Protein AF-A0A519T8I8-F1 (afdb_monomer)

Foldseek 3Di:
DDPVVVCCVDPVNLVVLLVVLVVVVVVVVVVVVVLVVCLPPPPLCPSNLVVVVCLVPPVVSVVVVVVNVVSVVVNVVSVVVNVVVVVVPDPDDDPDCPVVVPDDPCVVCVVVVVVVVVVVVVVVCVLQVCCQPPNDADADPVRGRDSSD

Structure (mmCIF, N/CA/C/O backbone):
data_AF-A0A519T8I8-F1
#
_entry.id   AF-A0A519T8I8-F1
#
loop_
_atom_site.group_PDB
_atom_site.id
_atom_site.type_symbol
_atom_site.label_atom_id
_atom_site.label_alt_id
_atom_site.label_comp_id
_atom_site.label_asym_id
_atom_site.label_entity_id
_atom_site.label_seq_id
_atom_site.pdbx_PDB_ins_code
_atom_site.Cartn_x
_atom_site.Cartn_y
_atom_site.Cartn_z
_atom_site.occupancy
_atom_site.B_iso_or_equiv
_atom_site.auth_seq_id
_atom_site.auth_comp_id
_atom_site.auth_asym_id
_atom_site.auth_atom_id
_atom_site.pdbx_PDB_model_num
ATOM 1 N N . MET A 1 1 ? -35.730 -4.178 10.502 1.00 53.91 1 MET A N 1
ATOM 2 C CA . MET A 1 1 ? -34.262 -4.248 10.284 1.00 53.91 1 MET A CA 1
ATOM 3 C C . MET A 1 1 ? -33.833 -5.709 10.296 1.00 53.91 1 MET A C 1
ATOM 5 O O . MET A 1 1 ? -34.143 -6.404 11.256 1.00 53.91 1 MET A O 1
ATOM 9 N N . ASN A 1 2 ? -33.209 -6.174 9.211 1.00 73.00 2 ASN A N 1
ATOM 10 C CA . ASN A 1 2 ? -32.988 -7.591 8.894 1.00 73.00 2 ASN A CA 1
ATOM 11 C C . ASN A 1 2 ? -31.895 -8.226 9.790 1.00 73.00 2 ASN A C 1
ATOM 13 O O . ASN A 1 2 ? -30.904 -7.558 10.096 1.00 73.00 2 ASN A O 1
ATOM 17 N N . TRP A 1 3 ? -32.037 -9.496 10.192 1.00 72.62 3 TRP A N 1
ATOM 18 C CA . TRP A 1 3 ? -31.073 -10.221 11.053 1.00 72.62 3 TRP A CA 1
ATOM 19 C C . TRP A 1 3 ? -29.632 -10.149 10.519 1.00 72.62 3 TRP A C 1
ATOM 21 O O . TRP A 1 3 ? -28.699 -9.902 11.279 1.00 72.62 3 TRP A O 1
ATOM 31 N N . PHE A 1 4 ? -29.478 -10.207 9.196 1.00 66.94 4 PHE A N 1
ATOM 32 C CA . PHE A 1 4 ? -28.204 -10.052 8.494 1.00 66.94 4 PHE A CA 1
ATOM 33 C C . PHE A 1 4 ? -27.494 -8.725 8.828 1.00 66.94 4 PHE A C 1
ATOM 35 O O . PHE A 1 4 ? -26.328 -8.707 9.213 1.00 66.94 4 PHE A O 1
ATOM 42 N N . THR A 1 5 ? -28.220 -7.603 8.786 1.00 64.56 5 THR A N 1
ATOM 43 C CA . THR A 1 5 ? -27.668 -6.278 9.128 1.00 64.56 5 THR A CA 1
ATOM 44 C C . THR A 1 5 ? -27.323 -6.143 10.613 1.00 64.56 5 THR A C 1
ATOM 46 O O . THR A 1 5 ? -26.342 -5.482 10.950 1.00 64.56 5 THR A O 1
ATOM 49 N N . LYS A 1 6 ? -28.060 -6.805 11.519 1.00 64.00 6 LYS A N 1
ATOM 50 C CA . LYS A 1 6 ? -27.726 -6.834 12.956 1.00 64.00 6 LYS A CA 1
ATOM 51 C C . LYS A 1 6 ? -26.424 -7.589 13.237 1.00 64.00 6 LYS A C 1
ATOM 53 O O . LYS A 1 6 ? -25.634 -7.139 14.062 1.00 64.00 6 LYS A O 1
ATOM 58 N N . THR A 1 7 ? -26.164 -8.685 12.527 1.00 66.12 7 THR A N 1
ATOM 59 C CA . THR A 1 7 ? -24.931 -9.466 12.701 1.00 66.12 7 THR A CA 1
ATOM 60 C C . THR A 1 7 ? -23.692 -8.650 12.323 1.00 66.12 7 THR A C 1
ATOM 62 O O . THR A 1 7 ? -22.747 -8.596 13.110 1.00 66.12 7 THR A O 1
ATOM 65 N N . PHE A 1 8 ? -23.719 -7.919 11.201 1.00 64.69 8 PHE A N 1
ATOM 66 C CA . PHE A 1 8 ? -22.587 -7.088 10.753 1.00 64.69 8 PHE A CA 1
ATOM 67 C C . PHE A 1 8 ? -22.428 -5.758 11.507 1.00 64.69 8 PHE A C 1
ATOM 69 O O . PHE A 1 8 ? -21.325 -5.224 11.582 1.00 64.69 8 PHE A O 1
ATOM 76 N N . THR A 1 9 ? -23.492 -5.232 12.118 1.00 67.81 9 THR A N 1
ATOM 77 C CA . THR A 1 9 ? -23.424 -4.011 12.949 1.00 67.81 9 THR A CA 1
ATOM 78 C C . THR A 1 9 ? -23.035 -4.282 14.407 1.00 67.81 9 THR A C 1
ATOM 80 O O . THR A 1 9 ? -22.705 -3.344 15.139 1.00 67.81 9 THR A O 1
ATOM 83 N N . SER A 1 10 ? -23.033 -5.551 14.831 1.00 79.31 10 SER A N 1
ATOM 84 C CA . SER A 1 10 ? -22.639 -5.973 16.179 1.00 79.31 10 SER A CA 1
ATOM 85 C C . SER A 1 10 ? -21.142 -5.761 16.462 1.00 79.31 10 SER A C 1
ATOM 87 O O . SER A 1 10 ? -20.314 -5.694 15.552 1.00 79.31 10 SER A O 1
ATOM 89 N N . SER A 1 11 ? -20.764 -5.687 17.744 1.00 76.31 11 SER A N 1
ATOM 90 C CA . SER A 1 11 ? -19.359 -5.530 18.161 1.00 76.31 11 SER A CA 1
ATOM 91 C C . SER A 1 11 ? -18.467 -6.698 17.718 1.00 76.31 11 SER A C 1
ATOM 93 O O . SER A 1 11 ? -17.298 -6.479 17.403 1.00 76.31 11 SER A O 1
ATOM 95 N N . ILE A 1 12 ? -19.015 -7.918 17.659 1.00 82.50 12 ILE A N 1
ATOM 96 C CA . ILE A 1 12 ? -18.340 -9.107 17.122 1.00 82.50 12 ILE A CA 1
ATOM 97 C C . ILE A 1 12 ? -18.225 -9.007 15.597 1.00 82.50 12 ILE A C 1
ATOM 99 O O . ILE A 1 12 ? -17.132 -9.172 15.061 1.00 82.50 12 ILE A O 1
ATOM 103 N N . GLY A 1 13 ? -19.322 -8.686 14.902 1.00 84.38 13 GLY A N 1
ATOM 104 C CA . GLY A 1 13 ? -19.354 -8.615 13.439 1.00 84.38 13 GLY A CA 1
ATOM 105 C C . GLY A 1 13 ? -18.325 -7.639 12.877 1.00 84.38 13 GLY A C 1
ATOM 106 O O . GLY A 1 13 ? -17.567 -7.993 11.980 1.00 84.38 13 GLY A O 1
ATOM 107 N N . ARG A 1 14 ? -18.203 -6.447 13.472 1.00 85.44 14 ARG A N 1
ATOM 108 C CA . ARG A 1 14 ? -17.201 -5.457 13.042 1.00 85.44 14 ARG A CA 1
ATOM 109 C C . ARG A 1 14 ? -15.763 -5.917 13.268 1.00 85.44 14 ARG A C 1
ATOM 111 O O . ARG A 1 14 ? -14.901 -5.626 12.449 1.00 85.44 14 ARG A O 1
ATOM 118 N N . LYS A 1 15 ? -15.488 -6.673 14.337 1.00 86.25 15 LYS A N 1
ATOM 119 C CA . LYS A 1 15 ? -14.154 -7.261 14.560 1.00 86.25 15 LYS A CA 1
ATOM 120 C C . LYS A 1 15 ? -13.816 -8.316 13.507 1.00 86.25 15 LYS A C 1
ATOM 122 O O . LYS A 1 15 ? -12.681 -8.342 13.047 1.00 86.25 15 LYS A O 1
ATOM 127 N N . ILE A 1 16 ? -14.792 -9.132 13.102 1.00 90.06 16 ILE A N 1
ATOM 128 C CA . ILE A 1 16 ? -14.626 -10.108 12.012 1.00 90.06 16 ILE A CA 1
ATOM 129 C C . ILE A 1 16 ? -14.362 -9.385 10.687 1.00 90.06 16 ILE A C 1
ATOM 131 O O . ILE A 1 16 ? -13.451 -9.739 9.949 1.00 90.06 16 ILE A O 1
ATOM 135 N N . VAL A 1 17 ? -15.116 -8.328 10.389 1.00 91.44 17 VAL A N 1
ATOM 136 C CA . VAL A 1 17 ? -14.896 -7.521 9.180 1.00 91.44 17 VAL A CA 1
ATOM 137 C C . VAL A 1 17 ? -13.509 -6.862 9.196 1.00 91.44 17 VAL A C 1
ATOM 139 O O . VAL A 1 17 ? -12.788 -6.893 8.197 1.00 91.44 17 VAL A O 1
ATOM 142 N N . MET A 1 18 ? -13.086 -6.327 10.341 1.00 92.75 18 MET A N 1
ATOM 143 C CA . MET A 1 18 ? -11.750 -5.758 10.523 1.00 92.75 18 MET A CA 1
ATOM 144 C C . MET A 1 18 ? -10.637 -6.798 10.303 1.00 92.75 18 MET A C 1
ATOM 146 O O . MET A 1 18 ? -9.633 -6.494 9.660 1.00 92.75 18 MET A O 1
ATOM 150 N N . SER A 1 19 ? -10.800 -8.036 10.787 1.00 92.12 19 SER A N 1
ATOM 151 C CA . SER A 1 19 ? -9.799 -9.090 10.579 1.00 92.12 19 SER A CA 1
ATOM 152 C C . SER A 1 19 ? -9.766 -9.593 9.136 1.00 92.12 19 SER A C 1
ATOM 154 O O . SER A 1 19 ? -8.680 -9.800 8.603 1.00 92.12 19 SER A O 1
ATOM 156 N N . LEU A 1 20 ? -10.920 -9.740 8.479 1.00 93.88 20 LEU A N 1
ATOM 157 C CA . LEU A 1 20 ? -10.997 -10.151 7.073 1.00 93.88 20 LEU A CA 1
ATOM 158 C C . LEU A 1 20 ? -10.359 -9.118 6.141 1.00 93.88 20 LEU A C 1
ATOM 160 O O . LEU A 1 20 ? -9.592 -9.479 5.252 1.00 93.88 20 LEU A O 1
ATOM 164 N N . THR A 1 21 ? -10.630 -7.832 6.36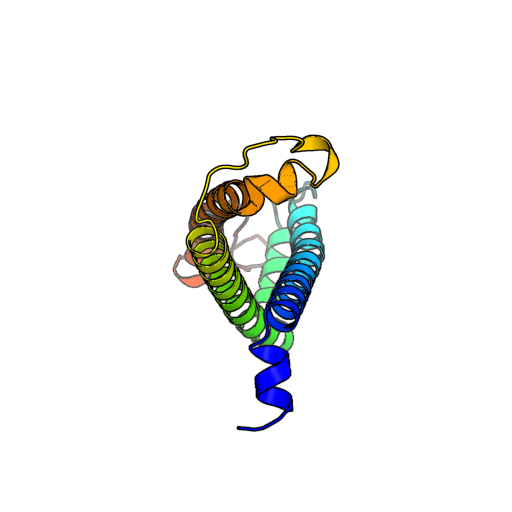8 1.00 94.81 21 THR A N 1
ATOM 165 C CA . THR A 1 21 ? -10.006 -6.750 5.590 1.00 94.81 21 THR A CA 1
ATOM 166 C C . THR A 1 21 ? -8.501 -6.679 5.834 1.00 94.81 21 THR A C 1
ATOM 168 O O . THR A 1 21 ? -7.742 -6.527 4.882 1.00 94.81 21 THR A O 1
ATOM 171 N N . GLY A 1 22 ? -8.047 -6.873 7.077 1.00 93.88 22 GLY A N 1
ATOM 172 C CA . GLY A 1 22 ? -6.620 -6.976 7.389 1.00 93.88 22 GLY A CA 1
ATOM 173 C C . GLY A 1 22 ? -5.951 -8.166 6.699 1.00 93.88 22 GLY A C 1
ATOM 174 O O . GLY A 1 22 ? -4.896 -8.006 6.093 1.00 93.88 22 GLY A O 1
ATOM 175 N N . LEU A 1 23 ? -6.586 -9.342 6.719 1.00 95.31 23 LEU A N 1
ATOM 176 C CA . LEU A 1 23 ? -6.070 -10.539 6.055 1.00 95.31 23 LEU A CA 1
ATOM 177 C C . LEU A 1 23 ? -5.961 -10.342 4.539 1.00 95.31 23 LEU A C 1
ATOM 179 O O . LEU A 1 23 ? -4.946 -10.705 3.949 1.00 95.31 23 LEU A O 1
ATOM 183 N N . PHE A 1 24 ? -6.961 -9.714 3.918 1.00 95.31 24 PHE A N 1
ATOM 184 C CA . PHE A 1 24 ? -6.904 -9.332 2.509 1.00 95.31 24 PHE A CA 1
ATOM 185 C C . PHE A 1 24 ? -5.681 -8.446 2.210 1.00 95.31 24 PHE A C 1
ATOM 187 O O . PHE A 1 24 ? -4.909 -8.757 1.302 1.00 95.31 24 PHE A O 1
ATOM 194 N N . LEU A 1 25 ? -5.420 -7.416 3.022 1.00 95.12 25 LEU A N 1
ATOM 195 C CA . LEU A 1 25 ? -4.220 -6.583 2.866 1.00 95.12 25 LEU A CA 1
ATOM 196 C C . LEU A 1 25 ? -2.920 -7.379 3.066 1.00 95.12 25 LEU A C 1
ATOM 198 O O . LEU A 1 25 ? -1.960 -7.172 2.328 1.00 95.12 25 LEU A O 1
ATOM 202 N N . CYS A 1 26 ? -2.884 -8.334 3.998 1.00 96.00 26 CYS A N 1
ATOM 203 C CA . CYS A 1 26 ? -1.731 -9.220 4.162 1.00 96.00 26 CYS A CA 1
ATOM 204 C C . CYS A 1 26 ? -1.462 -10.066 2.910 1.00 96.00 26 CYS A C 1
ATOM 206 O O . CYS A 1 26 ? -0.304 -10.235 2.536 1.00 96.00 26 CYS A O 1
ATOM 208 N N . THR A 1 27 ? -2.501 -10.564 2.229 1.00 94.94 27 THR A N 1
ATOM 209 C CA . THR A 1 27 ? -2.302 -11.303 0.968 1.00 94.94 27 THR A CA 1
ATOM 210 C C . THR A 1 27 ? -1.723 -10.417 -0.133 1.00 94.94 27 THR A C 1
ATOM 212 O O . THR A 1 27 ? -0.822 -10.849 -0.852 1.00 94.94 27 THR A O 1
ATOM 215 N N . PHE A 1 28 ? -2.155 -9.154 -0.211 1.00 94.94 28 PHE A N 1
ATOM 216 C CA . PHE A 1 28 ? -1.560 -8.177 -1.121 1.00 94.94 28 PHE A CA 1
ATOM 217 C C . PHE A 1 28 ? -0.069 -7.969 -0.830 1.00 94.94 28 PHE A C 1
ATOM 219 O O . PHE A 1 28 ? 0.727 -7.956 -1.765 1.00 94.94 28 PHE A O 1
ATOM 226 N N . LEU A 1 29 ? 0.329 -7.877 0.445 1.00 95.50 29 LEU A N 1
ATOM 227 C CA . LEU A 1 29 ? 1.736 -7.692 0.818 1.00 95.50 29 LEU A CA 1
ATOM 228 C C . LEU A 1 29 ? 2.647 -8.818 0.313 1.00 95.50 29 LEU A C 1
ATOM 230 O O . LEU A 1 29 ? 3.793 -8.546 -0.031 1.00 95.50 29 LEU A O 1
ATOM 234 N N . VAL A 1 30 ? 2.154 -10.057 0.217 1.00 96.44 30 VAL A N 1
ATOM 235 C CA . VAL A 1 30 ? 2.933 -11.175 -0.343 1.00 96.44 30 VAL A CA 1
ATOM 236 C C . VAL A 1 30 ? 3.238 -10.931 -1.821 1.00 96.44 30 VAL A C 1
ATOM 238 O O . VAL A 1 30 ? 4.394 -11.001 -2.231 1.00 96.44 30 VAL A O 1
ATOM 241 N N . VAL A 1 31 ? 2.221 -10.594 -2.618 1.00 94.25 31 VAL A N 1
ATOM 242 C CA . VAL A 1 31 ? 2.398 -10.302 -4.051 1.00 94.25 31 VAL A CA 1
ATOM 243 C C . VAL A 1 31 ? 3.249 -9.046 -4.247 1.00 94.25 31 VAL A C 1
ATOM 245 O O . VAL A 1 31 ? 4.161 -9.034 -5.071 1.00 94.25 31 VAL A O 1
ATOM 248 N N . HIS A 1 32 ? 3.007 -8.015 -3.437 1.00 94.75 32 HIS A N 1
ATOM 249 C CA . HIS A 1 32 ? 3.791 -6.785 -3.438 1.00 94.75 32 HIS A CA 1
ATOM 250 C C . HIS A 1 32 ? 5.273 -7.067 -3.166 1.00 94.75 32 HIS A C 1
ATOM 252 O O . HIS A 1 32 ? 6.141 -6.566 -3.881 1.00 94.75 32 HIS A O 1
ATOM 258 N N . LEU A 1 33 ? 5.580 -7.916 -2.181 1.00 95.62 33 LEU A N 1
ATOM 259 C CA . LEU A 1 33 ? 6.950 -8.321 -1.884 1.00 95.62 33 LEU A CA 1
ATOM 260 C C . LEU A 1 33 ? 7.588 -9.064 -3.065 1.00 95.62 33 LEU A C 1
ATOM 262 O O . LEU A 1 33 ? 8.722 -8.758 -3.408 1.00 95.62 33 LEU A O 1
ATOM 266 N N . VAL A 1 34 ? 6.872 -9.977 -3.731 1.00 95.19 34 VAL A N 1
ATOM 267 C CA . VAL A 1 34 ? 7.386 -10.703 -4.913 1.00 95.19 34 VAL A CA 1
ATOM 268 C C . VAL A 1 34 ? 7.800 -9.755 -6.045 1.00 95.19 34 VAL A C 1
ATOM 270 O O . VAL A 1 34 ? 8.833 -9.977 -6.683 1.00 95.19 34 VAL A O 1
ATOM 273 N N . GLY A 1 35 ? 7.037 -8.684 -6.275 1.00 93.75 35 GLY A N 1
ATOM 274 C CA . GLY A 1 35 ? 7.415 -7.628 -7.216 1.00 93.75 35 GLY A CA 1
ATOM 275 C C . GLY A 1 35 ? 8.675 -6.877 -6.780 1.00 93.75 35 GLY A C 1
ATOM 276 O O . GLY A 1 35 ? 9.600 -6.707 -7.569 1.00 93.75 35 GLY A O 1
ATOM 277 N N . ASN A 1 36 ? 8.760 -6.503 -5.501 1.00 93.56 36 ASN A N 1
ATOM 278 C CA . ASN A 1 36 ? 9.946 -5.840 -4.948 1.00 93.56 36 ASN A CA 1
ATOM 279 C C . ASN A 1 36 ? 11.190 -6.735 -4.988 1.00 93.56 36 ASN A C 1
ATOM 281 O O . ASN A 1 36 ? 12.293 -6.234 -5.175 1.00 93.56 36 ASN A O 1
ATOM 285 N N . LEU A 1 37 ? 11.035 -8.058 -4.876 1.00 95.44 37 LEU A N 1
ATOM 286 C CA . LEU A 1 37 ? 12.161 -8.982 -4.989 1.00 95.44 37 LEU A CA 1
ATOM 287 C C . LEU A 1 37 ? 12.841 -8.917 -6.366 1.00 95.44 37 LEU A C 1
ATOM 289 O O . LEU A 1 37 ? 14.016 -9.263 -6.468 1.00 95.44 37 LEU A O 1
ATOM 293 N N . GLN A 1 38 ? 12.150 -8.436 -7.409 1.00 93.75 38 GLN A N 1
ATOM 294 C CA . GLN A 1 38 ? 12.768 -8.222 -8.719 1.00 93.75 38 GLN A CA 1
ATOM 295 C C . GLN A 1 38 ? 13.872 -7.156 -8.677 1.00 93.75 38 GLN A C 1
ATOM 297 O O . GLN A 1 38 ? 14.801 -7.251 -9.466 1.00 93.75 38 GLN A O 1
ATOM 302 N N . LEU A 1 39 ? 13.831 -6.206 -7.732 1.00 91.69 39 LEU A N 1
ATOM 303 C CA . LEU A 1 39 ? 14.868 -5.178 -7.560 1.00 91.69 39 LEU A CA 1
ATOM 304 C C . LEU A 1 39 ? 16.225 -5.749 -7.126 1.00 91.69 39 LEU A C 1
ATOM 306 O O . LEU A 1 39 ? 17.242 -5.083 -7.281 1.00 91.69 39 LEU A O 1
ATOM 310 N N . PHE A 1 40 ? 16.260 -6.969 -6.578 1.00 93.31 40 PHE A N 1
ATOM 311 C CA . PHE A 1 40 ? 17.515 -7.641 -6.224 1.00 93.31 40 PHE A CA 1
ATOM 312 C C . PHE A 1 40 ? 18.188 -8.324 -7.417 1.00 93.31 40 PHE A C 1
ATOM 314 O O . PHE A 1 40 ? 19.283 -8.871 -7.274 1.00 93.31 40 PHE A O 1
ATOM 321 N N . LYS A 1 41 ? 17.551 -8.328 -8.592 1.00 89.25 41 LYS A N 1
ATOM 322 C CA . LYS A 1 41 ? 18.225 -8.739 -9.818 1.00 89.25 41 LYS A CA 1
ATOM 323 C C . LYS A 1 41 ? 19.190 -7.620 -10.200 1.00 89.25 41 LYS A C 1
ATOM 325 O O . LYS A 1 41 ? 18.793 -6.471 -10.341 1.00 89.25 41 LYS A O 1
ATOM 330 N N . ASN A 1 42 ? 20.471 -7.956 -10.341 1.00 89.94 42 ASN A N 1
ATOM 331 C CA . ASN A 1 42 ? 21.515 -7.023 -10.779 1.00 89.94 42 ASN A CA 1
ATOM 332 C C . ASN A 1 42 ? 21.409 -6.771 -12.296 1.00 89.94 42 ASN A C 1
ATOM 334 O O . ASN A 1 42 ? 22.349 -7.038 -13.040 1.00 89.94 42 ASN A O 1
ATOM 338 N N . ASP A 1 43 ? 20.233 -6.349 -12.757 1.00 91.62 43 ASP A N 1
ATOM 339 C CA . ASP A 1 43 ? 19.884 -6.133 -14.162 1.00 91.62 43 ASP A CA 1
ATOM 340 C C . ASP A 1 43 ? 19.488 -4.675 -14.442 1.00 91.62 43 ASP A C 1
ATOM 342 O O . ASP A 1 43 ? 18.726 -4.406 -15.366 1.00 91.62 43 ASP A O 1
ATOM 346 N N . ASP A 1 44 ? 19.973 -3.740 -13.617 1.00 87.12 44 ASP A N 1
ATOM 347 C CA . ASP A 1 44 ? 19.648 -2.307 -13.670 1.00 87.12 44 ASP A CA 1
ATOM 348 C C . ASP A 1 44 ? 18.134 -1.998 -13.624 1.00 87.12 44 ASP A C 1
ATOM 350 O O . ASP A 1 44 ? 17.681 -0.966 -14.125 1.00 87.12 44 ASP A O 1
ATOM 354 N N . GLY A 1 45 ? 17.340 -2.883 -13.006 1.00 89.00 45 GLY A N 1
ATOM 355 C CA . GLY A 1 45 ? 15.906 -2.689 -12.780 1.00 89.00 45 GLY A CA 1
ATOM 356 C C . GLY A 1 45 ? 15.007 -3.191 -13.910 1.00 89.00 45 GLY A C 1
ATOM 357 O O . GLY A 1 45 ? 13.791 -2.995 -13.856 1.00 89.00 45 GLY A O 1
ATOM 358 N N . VAL A 1 46 ? 15.563 -3.871 -14.913 1.00 91.31 46 VAL A N 1
ATOM 359 C CA . VAL A 1 46 ? 14.814 -4.361 -16.079 1.00 91.31 46 VAL A CA 1
ATOM 360 C C . VAL A 1 46 ? 13.707 -5.332 -15.671 1.00 91.31 46 VAL A C 1
ATOM 362 O O . VAL A 1 46 ? 12.554 -5.151 -16.067 1.00 91.31 46 VAL A O 1
ATOM 365 N N . ALA A 1 47 ? 13.992 -6.331 -14.830 1.00 92.56 47 ALA A N 1
ATOM 366 C CA . ALA A 1 47 ? 12.963 -7.260 -14.364 1.00 92.56 47 ALA A CA 1
ATOM 367 C C . ALA A 1 47 ? 11.847 -6.566 -13.571 1.00 92.56 47 ALA A C 1
ATOM 369 O O . ALA A 1 47 ? 10.688 -6.983 -13.645 1.00 92.56 47 ALA A O 1
ATOM 370 N N . PHE A 1 48 ? 12.179 -5.511 -12.824 1.00 93.31 48 PHE A N 1
ATOM 371 C CA . PHE A 1 48 ? 11.198 -4.727 -12.081 1.00 93.31 48 PHE A CA 1
ATOM 372 C C . PHE A 1 48 ? 10.292 -3.916 -13.015 1.00 93.31 48 PHE A C 1
ATOM 374 O O . PHE A 1 48 ? 9.071 -3.929 -12.834 1.00 93.31 48 PHE A O 1
ATOM 381 N N . ASN A 1 49 ? 10.854 -3.271 -14.040 1.00 92.50 49 ASN A N 1
ATOM 382 C CA . ASN A 1 49 ? 10.086 -2.496 -15.017 1.00 92.50 49 ASN A CA 1
ATOM 383 C C . ASN A 1 49 ? 9.174 -3.397 -15.859 1.00 92.50 49 ASN A C 1
ATOM 385 O O . ASN A 1 49 ? 7.993 -3.092 -16.008 1.00 92.50 49 ASN A O 1
ATOM 389 N N . VAL A 1 50 ? 9.659 -4.559 -16.311 1.00 92.62 50 VAL A N 1
ATOM 390 C CA . VAL A 1 50 ? 8.835 -5.551 -17.030 1.00 92.62 50 VAL A CA 1
ATOM 391 C C . VAL A 1 50 ? 7.673 -6.041 -16.164 1.00 92.62 50 VAL A C 1
ATOM 393 O O . VAL A 1 50 ? 6.529 -6.102 -16.621 1.00 92.62 50 VAL A O 1
ATOM 396 N N . TYR A 1 51 ? 7.942 -6.365 -14.895 1.00 92.88 51 TYR A N 1
ATOM 397 C CA . TYR A 1 51 ? 6.903 -6.784 -13.955 1.00 92.88 51 TYR A CA 1
ATOM 398 C C . TYR A 1 51 ? 5.873 -5.670 -13.711 1.00 92.88 51 TYR A C 1
ATOM 400 O O . TYR A 1 51 ? 4.665 -5.915 -13.745 1.00 92.88 51 TYR A O 1
ATOM 408 N N . SER A 1 52 ? 6.342 -4.435 -13.526 1.00 91.75 52 SER A N 1
ATOM 409 C CA . SER A 1 52 ? 5.493 -3.258 -13.321 1.00 91.75 52 SER A CA 1
ATOM 410 C C . SER A 1 52 ? 4.633 -2.956 -14.548 1.00 91.75 52 SER A C 1
ATOM 412 O O . SER A 1 52 ? 3.430 -2.730 -14.411 1.00 91.75 52 SER A O 1
ATOM 414 N N . HIS A 1 53 ? 5.205 -3.051 -15.750 1.00 90.94 53 HIS A N 1
ATOM 415 C CA . HIS A 1 53 ? 4.486 -2.894 -17.009 1.00 90.94 53 HIS A CA 1
ATOM 416 C C . HIS A 1 53 ? 3.386 -3.955 -17.162 1.00 90.94 53 HIS A C 1
ATOM 418 O O . HIS A 1 53 ? 2.244 -3.618 -17.484 1.00 90.94 53 HIS A O 1
ATOM 424 N N . PHE A 1 54 ? 3.688 -5.225 -16.866 1.00 92.50 54 PHE A N 1
ATOM 425 C CA . PHE A 1 54 ? 2.700 -6.307 -16.880 1.00 92.50 54 PHE A CA 1
ATOM 426 C C . PHE A 1 54 ? 1.539 -6.042 -15.912 1.00 92.50 54 PHE A C 1
ATOM 428 O O . PHE A 1 54 ? 0.374 -6.160 -16.300 1.00 92.50 54 PHE A O 1
ATOM 435 N N . MET A 1 55 ? 1.830 -5.646 -14.669 1.00 91.38 55 MET A N 1
ATOM 436 C CA . MET A 1 55 ? 0.787 -5.335 -13.687 1.00 91.38 55 MET A CA 1
ATOM 437 C C . MET A 1 55 ? -0.036 -4.097 -14.067 1.00 91.38 55 MET A C 1
ATOM 439 O O . MET A 1 55 ? -1.245 -4.068 -13.835 1.00 91.38 55 MET A O 1
ATOM 443 N N . GLY A 1 56 ? 0.597 -3.096 -14.684 1.00 88.44 56 GLY A N 1
ATOM 444 C CA . GLY A 1 56 ? -0.048 -1.863 -15.130 1.00 88.44 56 GLY A CA 1
ATOM 445 C C . GLY A 1 56 ? -0.995 -2.041 -16.320 1.00 88.44 56 GLY A C 1
ATOM 446 O O . GLY A 1 56 ? -1.984 -1.314 -16.413 1.00 88.44 56 GLY A O 1
ATOM 447 N N . HIS A 1 57 ? -0.744 -3.021 -17.192 1.00 89.62 57 HIS A N 1
ATOM 448 C CA . HIS A 1 57 ? -1.513 -3.227 -18.427 1.00 89.62 57 HIS A CA 1
ATOM 449 C C . HIS A 1 57 ? -2.475 -4.418 -18.380 1.00 89.62 57 HIS A C 1
ATOM 451 O O . HIS A 1 57 ? -3.390 -4.503 -19.198 1.00 89.62 57 HIS A O 1
ATOM 457 N N . ASN A 1 58 ? -2.312 -5.341 -17.429 1.00 93.69 58 ASN A N 1
ATOM 458 C CA . ASN A 1 58 ? -3.196 -6.495 -17.322 1.00 93.69 58 ASN A CA 1
ATOM 459 C C . ASN A 1 58 ? -4.586 -6.082 -16.784 1.00 93.69 58 ASN A C 1
ATOM 461 O O . ASN A 1 58 ? -4.685 -5.632 -15.638 1.00 93.69 58 ASN A O 1
ATOM 465 N N . PRO A 1 59 ? -5.681 -6.285 -17.543 1.00 91.69 59 PRO A N 1
ATOM 466 C CA . PRO A 1 59 ? -7.011 -5.815 -17.156 1.00 91.69 59 PRO A CA 1
ATOM 467 C C . PRO A 1 59 ? -7.527 -6.456 -15.861 1.00 91.69 59 PRO A C 1
ATOM 469 O O . PRO A 1 59 ? -8.202 -5.789 -15.081 1.00 91.69 59 PRO A O 1
ATOM 472 N N . ILE A 1 60 ? -7.168 -7.713 -15.581 1.00 94.00 60 ILE A N 1
ATOM 473 C CA . ILE A 1 60 ? -7.568 -8.404 -14.347 1.00 94.00 60 ILE A CA 1
ATOM 474 C C . ILE A 1 60 ? -6.898 -7.740 -13.144 1.00 94.00 60 ILE A C 1
ATOM 476 O O . ILE A 1 60 ? -7.561 -7.409 -12.161 1.00 94.00 60 ILE A O 1
ATOM 480 N N . ILE A 1 61 ? -5.588 -7.498 -13.236 1.00 93.12 61 ILE A N 1
ATOM 481 C CA . ILE A 1 61 ? -4.821 -6.843 -12.168 1.00 93.12 61 ILE A CA 1
ATOM 482 C C . ILE A 1 61 ? -5.338 -5.420 -11.958 1.00 93.12 61 ILE A C 1
ATOM 484 O O . ILE A 1 61 ? -5.543 -4.997 -10.820 1.00 93.12 61 ILE A O 1
ATOM 488 N N . ARG A 1 62 ? -5.664 -4.715 -13.048 1.00 91.38 62 ARG A N 1
ATOM 489 C CA . ARG A 1 62 ? -6.270 -3.387 -12.979 1.00 91.38 62 ARG A CA 1
ATOM 490 C C . ARG A 1 62 ? -7.595 -3.363 -12.222 1.00 91.38 62 ARG A C 1
ATOM 492 O O . ARG A 1 62 ? -7.831 -2.415 -11.474 1.00 91.38 62 ARG A O 1
ATOM 499 N N . THR A 1 63 ? -8.445 -4.374 -12.396 1.00 93.50 63 THR A N 1
ATOM 500 C CA . THR A 1 63 ? -9.694 -4.516 -11.633 1.00 93.50 63 THR A CA 1
ATOM 501 C C . THR A 1 63 ? -9.421 -4.806 -10.158 1.00 93.50 63 THR A C 1
ATOM 503 O O . THR A 1 63 ? -10.037 -4.189 -9.288 1.00 93.50 63 THR A O 1
ATOM 506 N N . VAL A 1 64 ? -8.479 -5.706 -9.864 1.00 93.38 64 VAL A N 1
ATOM 507 C CA . VAL A 1 64 ? -8.101 -6.045 -8.484 1.00 93.38 64 VAL A CA 1
ATOM 508 C C . VAL A 1 64 ? -7.536 -4.831 -7.748 1.00 93.38 64 VAL A C 1
ATOM 510 O O . VAL A 1 64 ? -7.842 -4.656 -6.572 1.00 93.38 64 VAL A O 1
ATOM 513 N N . GLU A 1 65 ? -6.791 -3.950 -8.419 1.00 92.50 65 GLU A N 1
ATOM 514 C CA . GLU A 1 65 ? -6.277 -2.725 -7.798 1.00 92.50 65 GLU A CA 1
ATOM 515 C C . GLU A 1 65 ? -7.396 -1.808 -7.288 1.00 92.50 65 GLU A C 1
ATOM 517 O O . GLU A 1 65 ? -7.306 -1.305 -6.170 1.00 92.50 65 GLU A O 1
ATOM 522 N N . TRP A 1 66 ? -8.484 -1.625 -8.043 1.00 93.19 66 TRP A N 1
ATOM 523 C CA . TRP A 1 66 ? -9.633 -0.860 -7.543 1.00 93.19 66 TRP A CA 1
ATOM 524 C C . TRP A 1 66 ? -10.234 -1.506 -6.291 1.00 93.19 66 TRP A C 1
ATOM 526 O O . TRP A 1 66 ? -10.548 -0.812 -5.322 1.00 93.19 66 TRP A O 1
ATOM 536 N N . GLY A 1 67 ? -10.329 -2.839 -6.277 1.00 94.69 67 GLY A N 1
ATOM 537 C CA . GLY A 1 67 ? -10.728 -3.597 -5.092 1.00 94.69 67 GLY A CA 1
ATOM 538 C C . GLY A 1 67 ? -9.777 -3.394 -3.908 1.00 94.69 67 GLY A C 1
ATOM 539 O O . GLY A 1 67 ? -10.236 -3.223 -2.780 1.00 94.69 67 GLY A O 1
ATOM 540 N N . LEU A 1 68 ? -8.467 -3.343 -4.158 1.00 95.06 68 LEU A N 1
ATOM 541 C CA . LEU A 1 68 ? -7.448 -3.081 -3.146 1.00 95.06 68 LEU A CA 1
ATOM 542 C C . LEU A 1 68 ? -7.595 -1.684 -2.539 1.00 95.06 68 LEU A C 1
ATOM 544 O O . LEU A 1 68 ? -7.607 -1.562 -1.317 1.00 95.06 68 LEU A O 1
ATOM 548 N N . VAL A 1 69 ? -7.746 -0.647 -3.368 1.00 93.81 69 VAL A N 1
ATOM 549 C CA . VAL A 1 69 ? -7.917 0.742 -2.906 1.00 93.81 69 VAL A CA 1
ATOM 550 C C . VAL A 1 69 ? -9.174 0.872 -2.044 1.00 93.81 69 VAL A C 1
ATOM 552 O O . VAL A 1 69 ? -9.119 1.431 -0.947 1.00 93.81 69 VAL A O 1
ATOM 555 N N . LEU A 1 70 ? -10.296 0.301 -2.495 1.00 95.69 70 LEU A N 1
ATOM 556 C CA . LEU A 1 70 ? -11.545 0.294 -1.730 1.00 95.69 70 LEU A CA 1
ATOM 557 C C . LEU A 1 70 ? -11.413 -0.503 -0.426 1.00 95.69 70 LEU A C 1
ATOM 559 O O . LEU A 1 70 ? -11.823 -0.023 0.631 1.00 95.69 70 LEU A O 1
ATOM 563 N N . GLY A 1 71 ? -10.811 -1.693 -0.480 1.00 95.62 71 GLY A N 1
ATOM 564 C CA . GLY A 1 71 ? -10.579 -2.542 0.686 1.00 95.62 71 GLY A CA 1
ATOM 565 C C . GLY A 1 71 ? -9.674 -1.877 1.722 1.00 95.62 71 GLY A C 1
ATOM 566 O O . GLY A 1 71 ? -9.962 -1.935 2.916 1.00 95.62 71 GLY A O 1
ATOM 567 N N . PHE A 1 72 ? -8.630 -1.180 1.274 1.00 94.75 72 PHE A N 1
ATOM 568 C CA . PHE A 1 72 ? -7.730 -0.414 2.130 1.00 94.75 72 PHE A CA 1
ATOM 569 C C . PHE A 1 72 ? -8.437 0.778 2.790 1.00 94.75 72 PHE A C 1
ATOM 571 O O . PHE A 1 72 ? -8.354 0.951 4.007 1.00 94.75 72 PHE A O 1
ATOM 578 N N . GLY A 1 73 ? -9.194 1.565 2.017 1.00 95.25 73 GLY A N 1
ATOM 579 C CA . GLY A 1 73 ? -9.983 2.676 2.555 1.00 95.25 73 GLY A CA 1
ATOM 580 C C . GLY A 1 73 ? -11.017 2.205 3.582 1.00 95.25 73 GLY A C 1
ATOM 581 O O . GLY A 1 73 ? -11.142 2.782 4.664 1.00 95.25 73 GLY A O 1
ATOM 582 N N . PHE A 1 74 ? -11.703 1.101 3.285 1.00 95.38 74 PHE A N 1
ATOM 583 C CA . PHE A 1 74 ? -12.653 0.482 4.202 1.00 95.38 74 PHE A CA 1
ATOM 584 C C . PHE A 1 74 ? -11.979 -0.060 5.475 1.00 95.38 74 PHE A C 1
ATOM 586 O O . PHE A 1 74 ? -12.507 0.127 6.571 1.00 95.38 74 PHE A O 1
ATOM 593 N N . HIS A 1 75 ? -10.789 -0.654 5.359 1.00 94.88 75 HIS A N 1
ATOM 594 C CA . HIS A 1 75 ? -9.998 -1.111 6.503 1.00 94.88 75 HIS A CA 1
ATOM 595 C C . HIS A 1 75 ? -9.644 0.041 7.452 1.00 94.88 75 HIS A C 1
ATOM 597 O O . HIS A 1 75 ? -9.865 -0.066 8.658 1.00 94.88 75 HIS A O 1
ATOM 603 N N . ILE A 1 76 ? -9.159 1.170 6.920 1.00 94.31 76 ILE A N 1
ATOM 604 C CA . ILE A 1 76 ? -8.875 2.369 7.724 1.00 94.31 76 ILE A CA 1
ATOM 605 C C . ILE A 1 76 ? -10.150 2.887 8.389 1.00 94.31 76 ILE A C 1
ATOM 607 O O . ILE A 1 76 ? -10.140 3.198 9.582 1.00 94.31 76 ILE A O 1
ATOM 611 N N . TYR A 1 77 ? -11.250 2.974 7.640 1.00 93.50 77 TYR A N 1
ATOM 612 C CA . TYR A 1 77 ? -12.523 3.447 8.173 1.00 93.50 77 TYR A CA 1
ATOM 613 C C . TYR A 1 7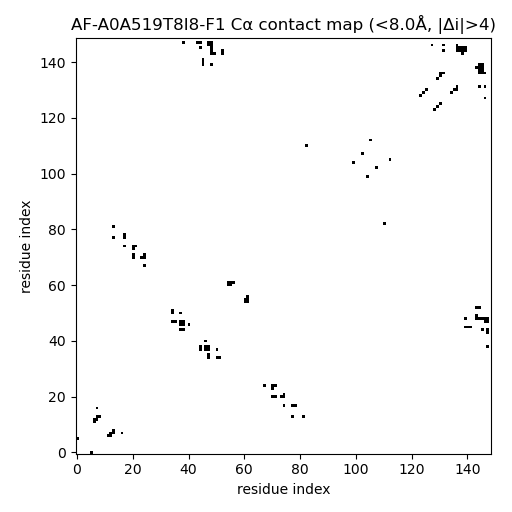7 ? -12.994 2.598 9.362 1.00 93.50 77 TYR A C 1
ATOM 615 O O . TYR A 1 77 ? -13.264 3.141 10.439 1.00 93.50 77 TYR A O 1
ATOM 623 N N . GLU A 1 78 ? -13.045 1.270 9.212 1.00 91.75 78 GLU A N 1
ATOM 624 C CA . GLU A 1 78 ? -13.441 0.378 10.305 1.00 91.75 78 GLU A CA 1
ATOM 625 C C . GLU A 1 78 ? -12.442 0.443 11.471 1.00 91.75 78 GLU A C 1
ATOM 627 O O . GLU A 1 78 ? -12.875 0.503 12.625 1.00 91.75 78 GLU A O 1
ATOM 632 N N . ALA A 1 79 ? -11.132 0.541 11.208 1.00 91.06 79 ALA A N 1
ATOM 633 C CA . ALA A 1 79 ? -10.108 0.696 12.244 1.00 91.06 79 ALA A CA 1
ATOM 634 C C . ALA A 1 79 ? -10.323 1.960 13.094 1.00 91.06 79 ALA A C 1
ATOM 636 O O . ALA A 1 79 ? -10.287 1.903 14.330 1.00 91.06 79 ALA A O 1
ATOM 637 N N . LEU A 1 80 ? -10.589 3.101 12.450 1.00 90.75 80 LEU A N 1
ATOM 638 C CA . LEU A 1 80 ? -10.856 4.374 13.120 1.00 90.75 80 LEU A CA 1
ATOM 639 C C . LEU A 1 80 ? -12.159 4.316 13.917 1.00 90.75 80 LEU A C 1
ATOM 641 O O . LEU A 1 80 ? -12.180 4.665 15.099 1.00 90.75 80 LEU A O 1
ATOM 645 N N . MET A 1 81 ? -13.234 3.813 13.308 1.00 89.44 81 MET A N 1
ATOM 646 C CA . MET A 1 81 ? -14.534 3.691 13.968 1.00 89.44 81 MET A CA 1
ATOM 647 C C . MET A 1 81 ? -14.475 2.768 15.185 1.00 89.44 81 MET A C 1
ATOM 649 O O . MET A 1 81 ? -15.072 3.071 16.222 1.00 89.44 81 MET A O 1
ATOM 653 N N . LEU A 1 82 ? -13.747 1.654 15.091 1.00 87.44 82 LEU A N 1
ATOM 654 C CA . LEU A 1 82 ? -13.559 0.730 16.205 1.00 87.44 82 LEU A CA 1
ATOM 655 C C . LEU A 1 82 ? -12.707 1.368 17.309 1.00 87.44 82 LEU A C 1
ATOM 657 O O . LEU A 1 82 ? -13.036 1.239 18.487 1.00 87.44 82 LEU A O 1
ATOM 661 N N . THR A 1 83 ? -11.667 2.120 16.944 1.00 86.19 83 THR A N 1
ATOM 662 C CA . THR A 1 83 ? -10.811 2.844 17.896 1.00 86.19 83 THR A CA 1
ATOM 663 C C . THR A 1 83 ? -11.594 3.908 18.665 1.00 86.19 83 THR A C 1
ATOM 665 O O . THR A 1 83 ? -11.508 3.961 19.894 1.00 86.19 83 THR A O 1
ATOM 668 N N . ILE A 1 84 ? -12.407 4.712 17.973 1.00 85.44 84 ILE A N 1
ATOM 669 C CA . ILE A 1 84 ? -13.250 5.747 18.589 1.00 85.44 84 ILE A CA 1
ATOM 670 C C . ILE A 1 84 ? -14.274 5.110 19.533 1.00 85.44 84 ILE A C 1
ATOM 672 O O . ILE A 1 84 ? -14.384 5.526 20.686 1.00 85.44 84 ILE A O 1
ATOM 676 N N . ARG A 1 85 ? -14.977 4.057 19.092 1.00 83.56 85 ARG A N 1
ATOM 677 C CA . ARG A 1 85 ? -15.963 3.348 19.927 1.00 83.56 85 ARG A CA 1
ATOM 678 C C . ARG A 1 85 ? -15.325 2.704 21.157 1.00 83.56 85 ARG A C 1
ATOM 680 O O . ARG A 1 85 ? -15.850 2.848 22.256 1.00 83.56 85 ARG A O 1
ATOM 687 N N . ASN A 1 86 ? -14.172 2.057 20.996 1.00 80.38 86 ASN A N 1
ATOM 688 C CA . ASN A 1 86 ? -13.440 1.457 22.112 1.00 80.38 86 ASN A CA 1
ATOM 689 C C . ASN A 1 86 ? -12.933 2.513 23.102 1.00 80.38 86 ASN A C 1
ATOM 691 O O . ASN A 1 86 ? -12.846 2.233 24.294 1.00 80.38 86 ASN A O 1
ATOM 695 N N . LYS A 1 87 ? -12.593 3.720 22.629 1.00 80.06 87 LYS A N 1
ATOM 696 C CA . LYS A 1 87 ? -12.202 4.839 23.494 1.00 80.06 87 LYS A CA 1
ATOM 697 C C . LYS A 1 87 ? -13.404 5.424 24.240 1.00 80.06 87 LYS A C 1
ATOM 699 O O . LYS A 1 87 ? -13.279 5.681 25.429 1.00 80.06 87 LYS A O 1
ATOM 704 N N . GLY A 1 88 ? -14.552 5.580 23.577 1.00 77.56 88 GLY A N 1
ATOM 705 C CA . GLY A 1 88 ? -15.790 6.080 24.190 1.00 77.56 88 GLY A CA 1
ATOM 706 C C . GLY A 1 88 ? -16.424 5.116 25.199 1.00 77.56 88 GLY A C 1
ATOM 707 O O . GLY A 1 88 ? -17.040 5.557 26.159 1.00 77.56 88 GLY A O 1
ATOM 708 N N . ALA A 1 89 ? -16.221 3.806 25.038 1.00 74.56 89 ALA A N 1
ATOM 709 C CA . ALA A 1 89 ? -16.679 2.794 25.994 1.00 74.56 89 ALA A CA 1
ATOM 710 C C . ALA A 1 89 ? -15.841 2.731 27.292 1.00 74.56 89 ALA A C 1
ATOM 712 O O . ALA A 1 89 ? -16.164 1.961 28.195 1.00 74.56 89 ALA A O 1
ATOM 713 N N . ARG A 1 90 ? -14.754 3.511 27.403 1.00 67.12 90 ARG A N 1
ATOM 714 C CA . ARG A 1 90 ? -13.895 3.563 28.597 1.00 67.12 90 ARG A CA 1
ATOM 715 C C . ARG A 1 90 ? -14.341 4.705 29.514 1.00 67.12 90 ARG A C 1
ATOM 717 O O . ARG A 1 90 ? -13.919 5.839 29.320 1.00 67.12 90 ARG A O 1
ATOM 724 N N . ALA A 1 91 ? -15.165 4.398 30.518 1.00 58.28 91 ALA A N 1
ATOM 725 C CA . ALA A 1 91 ? -15.599 5.366 31.535 1.00 58.28 91 ALA A CA 1
ATOM 726 C C . ALA A 1 91 ? -14.534 5.638 32.624 1.00 58.28 91 ALA A C 1
ATOM 728 O O . ALA A 1 91 ? -14.446 6.753 33.126 1.00 58.28 91 ALA A O 1
ATOM 729 N N . HIS A 1 92 ? -13.680 4.658 32.947 1.00 59.44 92 HIS A N 1
ATOM 730 C CA . HIS A 1 92 ? -12.605 4.783 33.943 1.00 59.44 92 HIS A CA 1
ATOM 731 C C . HIS A 1 92 ? -11.281 4.207 33.410 1.00 59.44 92 HIS A C 1
ATOM 733 O O . HIS A 1 92 ? -11.278 3.270 32.604 1.00 59.44 92 HIS A O 1
ATOM 739 N N . LYS A 1 93 ? -10.137 4.765 33.843 1.00 55.47 93 LYS A N 1
ATOM 740 C CA . LYS A 1 93 ? -8.826 4.106 33.682 1.00 55.47 93 LYS A CA 1
ATOM 741 C C . LYS A 1 93 ? -8.850 2.813 34.508 1.00 55.47 93 LYS A C 1
ATOM 743 O O . LYS A 1 93 ? -9.386 2.822 35.605 1.00 55.47 93 LYS A O 1
ATOM 748 N N . TYR A 1 94 ? -8.310 1.718 33.969 1.00 58.72 94 TYR A N 1
ATOM 749 C CA . TYR A 1 94 ? -8.269 0.420 34.656 1.00 58.72 94 TYR A CA 1
ATOM 750 C C . TYR A 1 94 ? -7.675 0.560 36.070 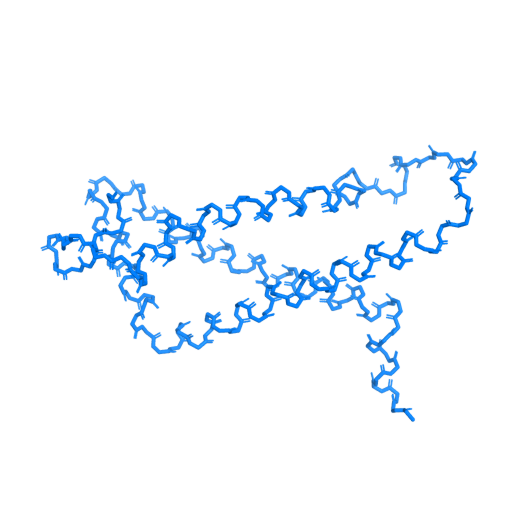1.00 58.72 94 TYR A C 1
ATOM 752 O O . TYR A 1 94 ? -6.508 0.928 36.186 1.00 58.72 94 TYR A O 1
ATOM 760 N N . ASP A 1 95 ? -8.452 0.210 37.101 1.00 54.59 95 ASP A N 1
ATOM 761 C CA . ASP A 1 95 ? -8.003 0.154 38.507 1.00 54.59 95 ASP A CA 1
ATOM 762 C C . ASP A 1 95 ? -6.958 -0.947 38.750 1.00 54.59 95 ASP A C 1
ATOM 764 O O . ASP A 1 95 ? -6.185 -0.879 39.699 1.00 54.59 95 ASP A O 1
ATOM 768 N N . GLN A 1 96 ? -6.904 -1.958 37.876 1.00 55.19 96 GLN A N 1
ATOM 769 C CA . GLN A 1 96 ? -5.911 -3.033 37.905 1.00 55.19 96 GLN A CA 1
ATOM 770 C C . GLN A 1 96 ? -5.297 -3.190 36.508 1.00 55.19 96 GLN A C 1
ATOM 772 O O . GLN A 1 96 ? -5.912 -3.734 35.586 1.00 55.19 96 GLN A O 1
ATOM 777 N N . TRP A 1 97 ? -4.082 -2.669 36.322 1.00 53.38 97 TRP A N 1
ATOM 778 C CA . TRP A 1 97 ? -3.355 -2.690 35.048 1.00 53.38 97 TRP A CA 1
ATOM 779 C C . TRP A 1 97 ? -2.499 -3.960 34.916 1.00 53.38 97 TRP A C 1
ATOM 781 O O . TRP A 1 97 ? -1.275 -3.919 34.859 1.00 53.38 97 TRP A O 1
ATOM 791 N N . GLU A 1 98 ? -3.137 -5.121 34.782 1.00 59.91 98 GLU A N 1
ATOM 792 C CA . GLU A 1 98 ? -2.443 -6.366 34.405 1.00 59.91 98 GLU A CA 1
ATOM 793 C C . GLU A 1 98 ? -2.329 -6.473 32.871 1.00 59.91 98 GLU A C 1
ATOM 795 O O . GLU A 1 98 ? -2.724 -7.459 32.244 1.00 59.91 98 GLU A O 1
ATOM 800 N N . ALA A 1 99 ? -1.832 -5.416 32.219 1.00 56.94 99 ALA A N 1
ATOM 801 C CA . ALA A 1 99 ? -1.883 -5.282 30.762 1.00 56.94 99 ALA A CA 1
ATOM 802 C C . ALA A 1 99 ? -1.168 -6.422 30.020 1.00 56.94 99 ALA A C 1
ATOM 804 O O . ALA A 1 99 ? -1.621 -6.812 28.944 1.00 56.94 99 ALA A O 1
ATOM 805 N N . LYS A 1 100 ? -0.085 -6.971 30.591 1.00 60.47 100 LYS A N 1
ATOM 806 C CA . LYS A 1 100 ? 0.674 -8.095 30.016 1.00 60.47 100 LYS A CA 1
ATOM 807 C C . LYS A 1 100 ? -0.085 -9.427 30.022 1.00 60.47 100 LYS A C 1
ATOM 809 O O . LYS A 1 100 ? 0.205 -10.247 29.167 1.00 60.47 100 LYS A O 1
ATOM 814 N N . LYS A 1 101 ? -1.046 -9.643 30.929 1.00 63.09 101 LYS A N 1
ATOM 815 C CA . LYS A 1 101 ? -1.811 -10.904 30.992 1.00 63.09 101 LYS A CA 1
ATOM 816 C C . LYS A 1 101 ? -2.944 -10.978 29.965 1.00 63.09 101 LYS A C 1
ATOM 818 O O . LYS A 1 101 ? -3.363 -12.069 29.611 1.00 63.09 101 LYS A O 1
ATOM 823 N N . ASN A 1 102 ? -3.436 -9.828 29.496 1.00 65.06 102 ASN A N 1
ATOM 824 C CA . ASN A 1 102 ? -4.680 -9.751 28.723 1.00 65.06 102 ASN A CA 1
ATOM 825 C C . ASN A 1 102 ? -4.490 -9.459 27.223 1.00 65.06 102 ASN A C 1
ATOM 827 O O . ASN A 1 102 ? -5.427 -9.647 26.454 1.00 65.06 102 ASN A O 1
ATOM 831 N N . SER A 1 103 ? -3.331 -8.941 26.791 1.00 70.62 103 SER A N 1
ATOM 832 C CA . SER A 1 103 ? -3.103 -8.570 25.385 1.00 70.62 103 SER A CA 1
ATOM 833 C C . SER A 1 103 ? -1.623 -8.364 25.062 1.00 70.62 103 SER A C 1
ATOM 835 O O . SER A 1 103 ? -0.874 -7.789 25.855 1.00 70.62 103 SER A O 1
ATOM 837 N N . GLU A 1 104 ? -1.239 -8.694 23.830 1.00 82.62 104 GLU A N 1
ATOM 838 C CA . GLU A 1 104 ? 0.073 -8.366 23.266 1.00 82.62 104 GLU A CA 1
ATOM 839 C C . GLU A 1 104 ? 0.285 -6.853 23.108 1.00 82.62 104 GLU A C 1
ATOM 841 O O . GLU A 1 104 ? -0.667 -6.080 22.938 1.00 82.62 104 GLU A O 1
ATOM 846 N N . TRP A 1 105 ? 1.547 -6.408 23.150 1.00 79.38 105 TRP A N 1
ATOM 847 C CA . TRP A 1 105 ? 1.902 -4.986 23.007 1.00 79.38 105 TRP A CA 1
ATOM 848 C C . TRP A 1 105 ? 1.501 -4.412 21.649 1.00 79.38 105 TRP A C 1
ATOM 850 O O . TRP A 1 105 ? 1.017 -3.281 21.580 1.00 79.38 105 TRP A O 1
ATOM 860 N N . THR A 1 106 ? 1.644 -5.208 20.594 1.00 81.69 106 THR A N 1
ATOM 861 C CA . THR A 1 106 ? 1.258 -4.854 19.224 1.00 81.69 106 THR A CA 1
ATOM 862 C C . THR A 1 106 ? -0.237 -4.567 19.126 1.00 81.69 106 THR A C 1
ATOM 864 O O . THR A 1 106 ? -0.632 -3.542 18.577 1.00 81.69 106 THR A O 1
ATOM 867 N N . SER A 1 107 ? -1.074 -5.392 19.763 1.00 79.75 107 SER A N 1
ATOM 868 C CA . SER A 1 107 ? -2.524 -5.180 19.810 1.00 79.75 107 SER A CA 1
ATOM 869 C C . SER A 1 107 ? -2.912 -3.934 20.612 1.00 79.75 107 SER A C 1
ATOM 871 O O . SER A 1 107 ? -3.908 -3.288 20.289 1.00 79.75 107 SER A O 1
ATOM 873 N N . ARG A 1 108 ? -2.142 -3.561 21.644 1.00 80.44 108 ARG A N 1
ATOM 874 C CA . ARG A 1 108 ? -2.390 -2.329 22.418 1.00 80.44 108 ARG A CA 1
ATOM 875 C C . ARG A 1 108 ? -2.022 -1.068 21.639 1.00 80.44 108 ARG A C 1
ATOM 877 O O . ARG A 1 108 ? -2.703 -0.055 21.769 1.00 80.44 108 ARG A O 1
ATOM 884 N N . ASN A 1 109 ? -0.969 -1.144 20.829 1.00 85.12 109 ASN A N 1
ATOM 885 C CA . ASN A 1 109 ? -0.441 -0.024 20.049 1.00 85.12 109 ASN A CA 1
ATOM 886 C C . ASN A 1 109 ? -0.895 -0.051 18.584 1.00 85.12 109 ASN A C 1
ATOM 888 O O . ASN A 1 109 ? -0.303 0.626 17.749 1.00 85.12 109 ASN A O 1
ATOM 892 N N . MET A 1 110 ? -1.968 -0.784 18.268 1.00 85.00 110 MET A N 1
ATOM 893 C CA . MET A 1 110 ? -2.465 -0.957 16.900 1.00 85.00 110 MET A CA 1
ATOM 894 C C . MET A 1 110 ? -2.736 0.379 16.191 1.00 85.00 110 MET A C 1
ATOM 896 O O . MET A 1 110 ? -2.378 0.535 15.029 1.00 85.00 110 MET A O 1
ATOM 900 N N . GLY A 1 111 ? -3.300 1.367 16.897 1.00 85.75 111 GLY A N 1
ATOM 901 C CA . GLY A 1 111 ? -3.524 2.705 16.337 1.00 85.75 111 GLY A CA 1
ATOM 902 C C . GLY A 1 111 ? -2.225 3.459 16.032 1.00 85.75 111 GLY A C 1
ATOM 903 O O . GLY A 1 111 ? -2.129 4.103 14.997 1.00 85.75 111 GLY A O 1
ATOM 904 N N . LEU A 1 112 ? -1.207 3.339 16.892 1.00 88.12 112 LEU A N 1
ATOM 905 C CA . LEU A 1 112 ? 0.102 3.963 16.667 1.00 88.12 112 LEU A CA 1
ATOM 906 C C . LEU A 1 112 ? 0.827 3.313 15.483 1.00 88.12 112 LEU A C 1
ATOM 908 O O . LEU A 1 112 ? 1.301 4.015 14.595 1.00 88.12 112 LEU A O 1
ATOM 912 N N . LEU A 1 113 ? 0.875 1.978 15.455 1.00 91.19 113 LEU A N 1
ATOM 913 C CA . LEU A 1 113 ? 1.491 1.221 14.363 1.00 91.19 113 LEU A CA 1
ATOM 914 C C . LEU A 1 113 ? 0.786 1.502 13.029 1.00 91.19 113 LEU A C 1
ATOM 916 O O . LEU A 1 113 ? 1.453 1.739 12.027 1.00 91.19 113 LEU A O 1
ATOM 920 N N . GLY A 1 114 ? -0.549 1.564 13.031 1.00 90.81 114 GLY A N 1
ATOM 921 C CA . GLY A 1 114 ? -1.335 1.945 11.859 1.00 90.81 114 GLY A CA 1
ATOM 922 C C . GLY A 1 114 ? -1.004 3.351 11.351 1.00 90.81 114 GLY A C 1
ATOM 923 O O . GLY A 1 114 ? -0.830 3.533 10.151 1.00 90.81 114 GLY A O 1
ATOM 924 N N . SER A 1 115 ? -0.841 4.332 12.244 1.00 91.38 115 SER A N 1
ATOM 925 C CA . SER A 1 115 ? -0.447 5.695 11.857 1.00 91.38 115 SER A CA 1
ATOM 926 C C . SER A 1 115 ? 0.952 5.759 11.241 1.00 91.38 115 SER A C 1
ATOM 928 O O . SER A 1 115 ? 1.152 6.477 10.265 1.00 91.38 115 SER A O 1
ATOM 930 N N . ILE A 1 116 ? 1.916 4.996 11.767 1.00 94.75 116 ILE A N 1
ATOM 931 C CA . ILE A 1 116 ? 3.267 4.911 11.187 1.00 94.75 116 ILE A CA 1
ATOM 932 C C . ILE A 1 116 ? 3.196 4.330 9.768 1.00 94.75 116 ILE A C 1
ATOM 934 O O . ILE A 1 116 ? 3.775 4.894 8.841 1.00 94.75 116 ILE A O 1
ATOM 938 N N . ILE A 1 117 ? 2.436 3.244 9.587 1.00 94.19 117 ILE A N 1
ATOM 939 C CA . ILE A 1 117 ? 2.216 2.627 8.272 1.00 94.19 117 ILE A CA 1
ATOM 940 C C . ILE A 1 117 ? 1.5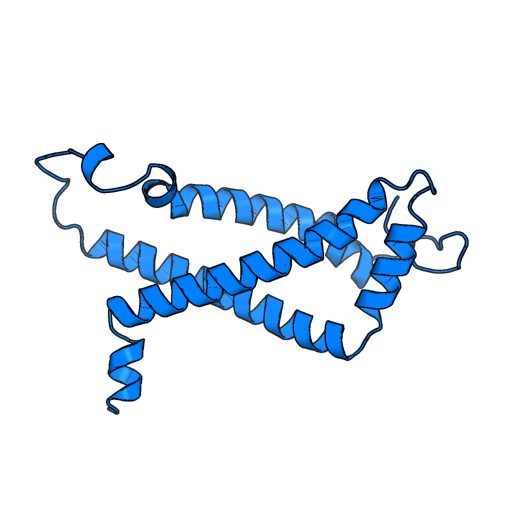32 3.610 7.315 1.00 94.19 117 ILE A C 1
ATOM 942 O O . ILE A 1 117 ? 1.898 3.666 6.146 1.00 94.19 117 ILE A O 1
ATOM 946 N N . LEU A 1 118 ? 0.579 4.413 7.793 1.00 93.31 118 LEU A N 1
ATOM 947 C CA . LEU A 1 118 ? -0.108 5.406 6.969 1.00 93.31 118 LEU A CA 1
ATOM 948 C C . LEU A 1 118 ? 0.855 6.476 6.436 1.00 93.31 118 LEU A C 1
ATOM 950 O O . LEU A 1 118 ? 0.798 6.809 5.255 1.00 93.31 118 LEU A O 1
ATOM 954 N N . VAL A 1 119 ? 1.763 6.985 7.275 1.00 95.75 119 VAL A N 1
ATOM 955 C CA . VAL A 1 119 ? 2.789 7.950 6.841 1.00 95.75 119 VAL A CA 1
ATOM 956 C C . VAL A 1 119 ? 3.731 7.318 5.819 1.00 95.75 119 VAL A C 1
ATOM 958 O O . VAL A 1 119 ? 3.975 7.910 4.767 1.00 95.75 119 VAL A O 1
ATOM 961 N N . PHE A 1 120 ? 4.212 6.099 6.090 1.00 95.50 120 PHE A N 1
ATOM 962 C CA . PHE A 1 120 ? 5.014 5.338 5.131 1.00 95.50 120 PHE A CA 1
ATOM 963 C C . PHE A 1 120 ? 4.283 5.181 3.792 1.00 95.50 120 PHE A C 1
ATOM 965 O O . PHE A 1 120 ? 4.875 5.413 2.741 1.00 95.50 120 PHE A O 1
ATOM 972 N N . LEU A 1 121 ? 2.990 4.853 3.823 1.00 94.69 121 LEU A N 1
ATOM 973 C CA . LEU A 1 121 ? 2.192 4.643 2.623 1.00 94.69 121 LEU A CA 1
ATOM 974 C C . LEU A 1 121 ? 2.042 5.917 1.788 1.00 94.69 121 LEU A C 1
ATOM 976 O O . LEU A 1 121 ? 2.112 5.837 0.568 1.00 94.69 121 LEU A O 1
ATOM 980 N N . ILE A 1 122 ? 1.868 7.086 2.412 1.00 95.06 122 ILE A N 1
ATOM 981 C CA . ILE A 1 122 ? 1.788 8.362 1.682 1.00 95.06 122 ILE A CA 1
ATOM 982 C C . ILE A 1 122 ? 3.078 8.602 0.893 1.00 95.06 122 ILE A C 1
ATOM 984 O O . ILE A 1 122 ? 3.025 8.867 -0.307 1.00 95.06 122 ILE A O 1
ATOM 988 N N . VAL A 1 123 ? 4.235 8.460 1.547 1.00 95.62 123 VAL A N 1
ATOM 989 C CA . VAL A 1 123 ? 5.545 8.629 0.897 1.00 95.62 123 VAL A CA 1
ATOM 990 C C . VAL A 1 123 ? 5.751 7.576 -0.19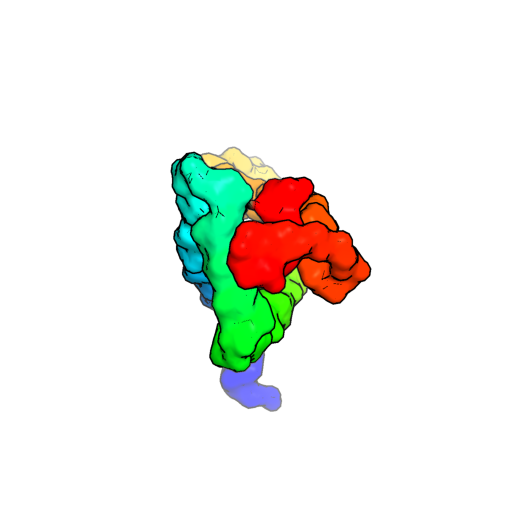2 1.00 95.62 123 VAL A C 1
ATOM 992 O O . VAL A 1 123 ? 6.188 7.895 -1.296 1.00 95.62 123 VAL A O 1
ATOM 995 N N . HIS A 1 124 ? 5.392 6.326 0.095 1.00 93.62 124 HIS A N 1
ATOM 996 C CA . HIS A 1 124 ? 5.491 5.217 -0.845 1.00 93.62 124 HIS A CA 1
ATOM 997 C C . HIS A 1 124 ? 4.645 5.459 -2.108 1.00 93.62 124 HIS A C 1
ATOM 999 O O . HIS A 1 124 ? 5.151 5.362 -3.224 1.00 93.62 124 HIS A O 1
ATOM 1005 N N . LEU A 1 125 ? 3.375 5.843 -1.959 1.00 92.94 125 LEU A N 1
ATOM 1006 C CA . LEU A 1 125 ? 2.498 6.131 -3.094 1.00 92.94 125 LEU A CA 1
ATOM 1007 C C . LEU A 1 125 ? 2.953 7.364 -3.877 1.00 92.94 125 LEU A C 1
ATOM 1009 O O . LEU A 1 125 ? 2.844 7.373 -5.099 1.00 92.94 125 LEU A O 1
ATOM 1013 N N . TYR A 1 126 ? 3.493 8.383 -3.214 1.00 91.50 126 TYR A N 1
ATOM 1014 C CA . TYR A 1 126 ? 4.025 9.552 -3.908 1.00 91.50 126 TYR A CA 1
ATOM 1015 C C . TYR A 1 126 ? 5.242 9.202 -4.780 1.00 91.50 126 TYR A C 1
ATOM 1017 O O . TYR A 1 126 ? 5.294 9.562 -5.954 1.00 91.50 126 TYR A O 1
ATOM 1025 N N . ASN A 1 127 ? 6.201 8.448 -4.241 1.00 88.44 127 ASN A N 1
ATOM 1026 C CA . ASN A 1 127 ? 7.430 8.135 -4.971 1.00 88.44 127 ASN A CA 1
ATOM 1027 C C . ASN A 1 127 ? 7.214 7.138 -6.117 1.00 88.44 127 ASN 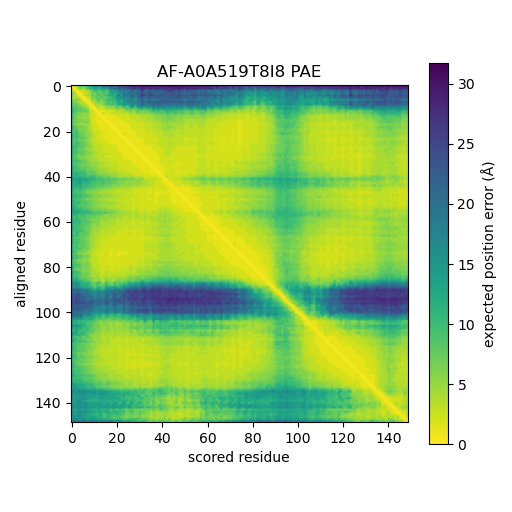A C 1
ATOM 1029 O O . ASN A 1 127 ? 7.856 7.270 -7.156 1.00 88.44 127 ASN A O 1
ATOM 1033 N N . PHE A 1 128 ? 6.317 6.162 -5.943 1.00 89.12 128 PHE A N 1
ATOM 1034 C CA . PHE A 1 128 ? 6.122 5.089 -6.922 1.00 89.12 128 PHE A CA 1
ATOM 1035 C C . PHE A 1 128 ? 4.842 5.265 -7.742 1.00 89.12 128 PHE A C 1
ATOM 1037 O O . PHE A 1 128 ? 4.901 5.382 -8.962 1.00 89.12 128 PHE A O 1
ATOM 1044 N N . PHE A 1 129 ? 3.675 5.322 -7.094 1.00 89.12 129 PHE A N 1
ATOM 1045 C CA . PHE A 1 129 ? 2.388 5.349 -7.799 1.00 89.12 129 PHE A CA 1
ATOM 1046 C C . PHE A 1 129 ? 2.152 6.671 -8.538 1.00 89.12 129 PHE A C 1
ATOM 1048 O O . PHE A 1 129 ? 1.803 6.669 -9.717 1.00 89.12 129 PHE A O 1
ATOM 1055 N N . TRP A 1 130 ? 2.350 7.805 -7.863 1.00 89.12 130 TRP A N 1
ATOM 1056 C CA . TRP A 1 130 ? 2.133 9.119 -8.466 1.00 89.12 130 TRP A CA 1
ATOM 1057 C C . TRP A 1 130 ? 3.101 9.356 -9.625 1.00 89.12 130 TRP A C 1
ATOM 1059 O O . TRP A 1 130 ? 2.676 9.750 -10.710 1.00 89.12 130 TRP A O 1
ATOM 1069 N N . ARG A 1 131 ? 4.384 9.039 -9.423 1.00 85.56 131 ARG A N 1
ATOM 1070 C CA . ARG A 1 131 ? 5.407 9.126 -10.466 1.00 85.56 131 ARG A CA 1
ATOM 1071 C C . ARG A 1 131 ? 5.084 8.250 -11.677 1.00 85.56 131 ARG A C 1
ATOM 1073 O O . ARG A 1 131 ? 5.187 8.737 -12.795 1.00 85.56 131 ARG A O 1
ATOM 1080 N N . ALA A 1 132 ? 4.655 7.006 -11.466 1.00 86.50 132 ALA A N 1
ATOM 1081 C CA . ALA A 1 132 ? 4.298 6.104 -12.559 1.00 86.50 132 ALA A CA 1
ATOM 1082 C C . ALA A 1 132 ? 3.037 6.548 -13.318 1.00 86.50 132 ALA A C 1
ATOM 1084 O O . ALA A 1 132 ? 2.920 6.304 -14.512 1.00 86.50 132 ALA A O 1
ATOM 1085 N N . ARG A 1 133 ? 2.063 7.172 -12.640 1.00 85.38 133 ARG A N 1
ATOM 1086 C CA . ARG A 1 133 ? 0.765 7.503 -13.251 1.00 85.38 133 ARG A CA 1
ATOM 1087 C C . ARG A 1 133 ? 0.702 8.893 -13.876 1.00 85.38 133 ARG A C 1
ATOM 1089 O O . ARG A 1 133 ? -0.023 9.081 -14.850 1.00 85.38 133 ARG A O 1
ATOM 1096 N N . PHE A 1 134 ? 1.389 9.857 -13.275 1.00 87.75 134 PHE A N 1
ATOM 1097 C CA . PHE A 1 134 ? 1.308 11.273 -13.638 1.00 87.75 134 PHE A CA 1
ATOM 1098 C C . PHE A 1 134 ? 2.665 11.885 -13.992 1.00 87.75 134 PHE A C 1
ATOM 1100 O O . PHE A 1 134 ? 2.709 13.021 -14.458 1.00 87.75 134 PHE A O 1
ATOM 1107 N N . GLY A 1 135 ? 3.765 11.172 -13.744 1.00 84.44 135 GLY A N 1
ATOM 1108 C CA . GLY A 1 135 ? 5.088 11.582 -14.192 1.00 84.44 135 GLY A CA 1
ATOM 1109 C C . GLY A 1 135 ? 5.353 11.197 -15.647 1.00 84.44 135 GLY A C 1
ATOM 1110 O O . GLY A 1 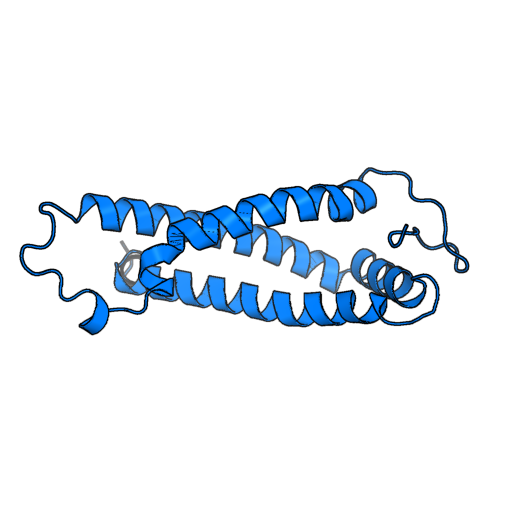135 ? 4.532 10.568 -16.309 1.00 84.44 135 GLY A O 1
ATOM 1111 N N . THR A 1 136 ? 6.541 11.562 -16.122 1.00 82.12 136 THR A N 1
ATOM 1112 C CA . THR A 1 136 ? 7.086 11.162 -17.427 1.00 82.12 136 THR A CA 1
ATOM 1113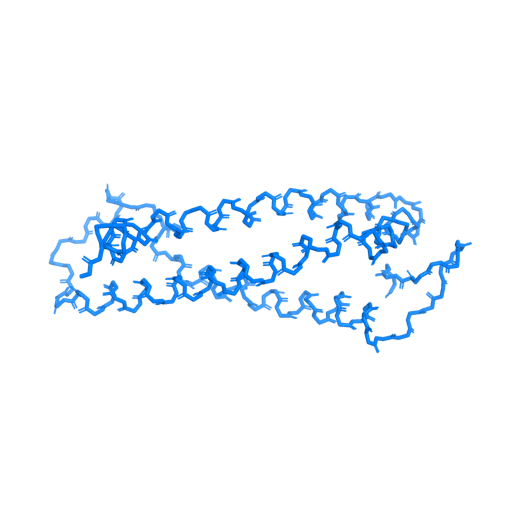 C C . THR A 1 136 ? 8.409 10.426 -17.200 1.00 82.12 136 THR A C 1
ATOM 1115 O O . THR A 1 136 ? 9.463 11.068 -17.221 1.00 82.12 136 THR A O 1
ATOM 1118 N N . PRO A 1 137 ? 8.377 9.123 -16.867 1.00 81.81 137 PRO A N 1
ATOM 1119 C CA . PRO A 1 137 ? 9.587 8.330 -16.679 1.00 81.81 137 PRO A CA 1
ATOM 1120 C C . PRO A 1 137 ? 10.350 8.201 -18.000 1.00 81.81 137 PRO A C 1
ATOM 1122 O O . PRO A 1 137 ? 9.739 8.087 -19.062 1.00 81.81 137 PRO A O 1
ATOM 1125 N N . ASP A 1 138 ? 11.680 8.193 -17.939 1.00 85.06 138 ASP A N 1
ATOM 1126 C CA . ASP A 1 138 ? 12.489 7.840 -19.106 1.00 85.06 138 ASP A CA 1
ATOM 1127 C C . ASP A 1 138 ? 12.236 6.370 -19.486 1.00 85.06 138 ASP A C 1
ATOM 1129 O O . ASP A 1 138 ? 11.972 5.554 -18.601 1.00 85.06 138 ASP A O 1
ATOM 1133 N N . PRO A 1 139 ? 12.325 5.985 -20.767 1.00 85.19 139 PRO A N 1
ATOM 1134 C CA . PRO A 1 139 ? 12.187 4.588 -21.158 1.00 85.19 139 PRO A CA 1
ATOM 1135 C C . PRO A 1 139 ? 13.389 3.744 -20.700 1.00 85.19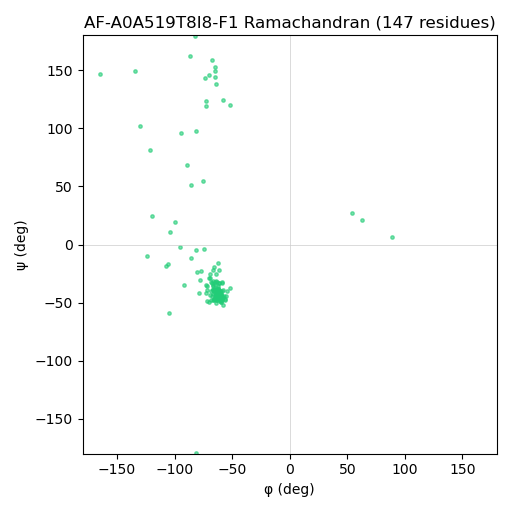 139 PRO A C 1
ATOM 1137 O O . PRO A 1 139 ? 14.534 4.203 -20.676 1.00 85.19 139 PRO A O 1
ATOM 1140 N N . ASP A 1 140 ? 13.137 2.483 -20.353 1.00 84.75 140 ASP A N 1
ATOM 1141 C CA . ASP A 1 140 ? 14.167 1.473 -20.115 1.00 84.75 140 ASP A CA 1
ATOM 1142 C C . ASP A 1 140 ? 14.679 0.847 -21.430 1.00 84.75 140 ASP A C 1
ATOM 1144 O O . ASP A 1 140 ? 14.240 1.192 -22.529 1.00 84.75 140 ASP A O 1
ATOM 1148 N N . ILE A 1 141 ? 15.617 -0.107 -21.338 1.00 81.12 141 ILE A N 1
ATOM 1149 C CA . ILE A 1 141 ? 16.194 -0.780 -22.520 1.00 81.12 141 ILE A CA 1
ATOM 1150 C C . ILE A 1 141 ? 15.162 -1.576 -23.345 1.00 81.12 141 ILE A C 1
ATOM 1152 O O . ILE A 1 141 ? 15.446 -1.947 -24.482 1.00 81.12 141 ILE A O 1
ATOM 1156 N N . GLN A 1 142 ? 13.980 -1.852 -22.786 1.00 82.38 142 GLN A N 1
ATOM 1157 C CA . GLN A 1 142 ? 12.864 -2.533 -23.447 1.00 82.38 142 GLN A CA 1
ATOM 1158 C C . GLN A 1 142 ? 11.741 -1.563 -23.851 1.00 82.38 142 GLN A C 1
ATOM 1160 O O . GLN A 1 142 ? 10.689 -2.019 -24.288 1.00 82.38 142 GLN A O 1
ATOM 1165 N N . HIS A 1 143 ? 11.975 -0.246 -23.771 1.00 82.31 143 HIS A N 1
ATOM 1166 C CA . HIS A 1 143 ? 11.000 0.818 -24.040 1.00 82.31 143 HIS A CA 1
ATOM 1167 C C . HIS A 1 143 ? 9.783 0.828 -23.093 1.00 82.31 143 HIS A C 1
ATOM 1169 O O . HIS A 1 143 ? 8.752 1.409 -23.431 1.00 82.31 143 HIS A O 1
ATOM 1175 N N . ASN A 1 144 ? 9.893 0.224 -21.908 1.00 84.50 144 ASN A N 1
ATOM 1176 C CA . ASN A 1 144 ? 8.916 0.395 -20.831 1.00 84.50 144 ASN A CA 1
ATOM 1177 C C . ASN A 1 144 ? 9.264 1.628 -19.990 1.00 84.50 144 ASN A C 1
ATOM 1179 O O . ASN A 1 144 ? 10.414 2.061 -19.976 1.00 84.50 144 ASN A O 1
ATOM 1183 N N . ASP A 1 145 ? 8.309 2.144 -19.216 1.00 85.06 145 ASP A N 1
ATOM 1184 C CA . ASP A 1 145 ? 8.578 3.196 -18.232 1.00 85.06 145 ASP A CA 1
ATOM 1185 C C . ASP A 1 145 ? 9.640 2.740 -17.217 1.00 85.06 145 ASP A C 1
ATOM 1187 O O . ASP A 1 145 ? 9.473 1.720 -16.538 1.00 85.06 145 ASP A O 1
ATOM 1191 N N . ASN A 1 146 ? 10.728 3.501 -17.081 1.00 86.19 146 ASN A N 1
ATOM 1192 C CA . ASN A 1 146 ? 11.769 3.211 -16.106 1.00 86.19 146 ASN A CA 1
ATOM 1193 C C . ASN A 1 146 ? 11.369 3.731 -14.723 1.00 86.19 146 ASN A C 1
ATOM 1195 O O . ASN A 1 146 ? 11.538 4.907 -14.404 1.00 86.19 146 ASN A O 1
ATOM 1199 N N . LEU A 1 147 ? 10.838 2.833 -13.897 1.00 84.06 147 LEU A N 1
ATOM 1200 C CA . LEU A 1 147 ? 10.396 3.128 -12.533 1.00 84.06 147 LEU A CA 1
ATOM 1201 C C . LEU A 1 147 ? 11.464 2.798 -11.478 1.00 84.06 147 LEU A C 1
ATOM 1203 O O . LEU A 1 147 ? 11.235 3.008 -10.287 1.00 84.06 147 LEU A O 1
ATOM 1207 N N . TYR A 1 148 ? 12.605 2.252 -11.906 1.00 82.25 148 TYR A N 1
ATOM 1208 C CA . TYR A 1 148 ? 13.724 1.880 -11.040 1.00 82.25 148 TYR A CA 1
ATOM 1209 C C . TYR A 1 148 ? 14.592 3.080 -10.637 1.00 82.25 148 TYR A C 1
ATOM 1211 O O . TYR A 1 148 ? 15.017 3.178 -9.485 1.00 82.25 148 TYR A O 1
ATOM 1219 N N . LYS A 1 149 ? 14.861 3.978 -11.588 1.00 73.62 149 LYS A N 1
ATOM 1220 C CA . LYS A 1 149 ? 15.586 5.240 -11.372 1.00 73.62 149 LYS A CA 1
ATOM 1221 C C . LYS A 1 149 ? 14.581 6.319 -11.059 1.00 73.62 149 LYS A C 1
ATOM 1223 O O . LYS A 1 149 ? 14.766 7.152 -10.150 1.00 73.62 149 LYS A O 1
#

Secondary structure (DSSP, 8-state):
--HHHHHHHSHHHHHHHHHHHHHHHHHHHHHHHHHHHGGGSTTTTHHHHHHHHHHHH-HHHHHHHHHHHHHHHHHHHHHHHHHHHHHHT--S--SS--HHHH--HHHHTHHHHHHHHHHHHHHHIIIIIIHHHHS-PPB-TTSSB----

pLDDT: mean 85.42, std 11.3, range [53.38, 96.44]

Sequence (149 aa):
MNWFTKTFTSSIGRKIVMSLTGLFLCTFLVVHLVGNLQLFKNDDGVAFNVYSHFMGHNPIIRTVEWGLVLGFGFHIYEALMLTIRNKGARAHKYDQWEAKKNSEWTSRNMGLLGSIILVFLIVHLYNFFWRARFGTPDPDIQHNDNLYK

Radius of gyration: 20.46 Å; Cα contacts (8 Å, |Δi|>4): 80; chains: 1; bounding box: 56×23×62 Å

Solvent-accessible surface area (backbone atoms only — not comparable to full-atom values): 8614 Å² total; per-residue (Å²): 136,58,72,71,59,53,50,55,71,31,81,66,31,45,51,52,52,47,48,52,41,48,51,53,52,52,56,49,49,54,58,53,46,60,54,56,56,30,60,74,46,96,56,90,28,49,63,30,30,54,52,50,50,50,50,72,67,35,68,70,51,49,53,49,47,56,52,48,55,52,46,51,55,50,40,53,50,51,51,51,54,50,50,51,51,60,55,70,72,51,88,66,81,72,94,70,80,61,57,80,83,78,49,58,70,65,74,74,41,42,71,59,55,49,51,55,50,50,55,51,46,54,55,49,41,51,69,50,52,44,38,70,72,74,48,83,57,58,67,40,100,84,70,43,61,36,77,73,120

Mean predicted aligned error: 7.44 Å